Protein AF-A0A356V6Q8-F1 (afdb_monomer_lite)

Foldseek 3Di:
DVCVVVVHDPVVVVVVLVVLCVVQVHDDSVVSVVSCVVVVVDDDDDD

Radius of gyration: 11.8 Å; chains: 1; bounding box: 23×26×23 Å

Structure (mmCIF, N/CA/C/O backbone):
data_AF-A0A356V6Q8-F1
#
_entry.id   AF-A0A356V6Q8-F1
#
loop_
_atom_site.group_PDB
_atom_site.id
_atom_site.type_symbol
_atom_site.label_atom_id
_atom_site.label_alt_id
_atom_site.label_comp_id
_atom_site.label_asym_id
_atom_site.label_entity_id
_atom_site.label_seq_id
_atom_site.pdbx_PDB_ins_code
_atom_site.Cartn_x
_atom_site.Cartn_y
_atom_site.Cartn_z
_atom_site.occupancy
_atom_site.B_iso_or_equiv
_atom_site.auth_seq_id
_atom_site.auth_comp_id
_atom_site.auth_asym_id
_atom_site.auth_atom_id
_atom_site.pdbx_PDB_model_num
ATOM 1 N N . ASP A 1 1 ? 9.073 -7.808 -4.083 1.00 89.88 1 ASP A N 1
ATOM 2 C CA . ASP A 1 1 ? 8.088 -8.904 -4.222 1.00 89.88 1 ASP A CA 1
ATOM 3 C C . ASP A 1 1 ? 6.805 -8.465 -4.916 1.00 89.88 1 ASP A C 1
ATOM 5 O O . ASP A 1 1 ? 6.593 -8.903 -6.035 1.00 89.88 1 ASP A O 1
ATOM 9 N N . ILE A 1 2 ? 5.989 -7.566 -4.341 1.00 94.94 2 ILE A N 1
ATOM 10 C CA . ILE A 1 2 ? 4.708 -7.116 -4.948 1.00 94.94 2 ILE A CA 1
ATOM 11 C C . ILE A 1 2 ? 4.882 -6.630 -6.396 1.00 94.94 2 ILE A C 1
ATOM 13 O O . ILE A 1 2 ? 4.155 -7.065 -7.281 1.00 94.94 2 ILE A O 1
ATOM 17 N N . ALA A 1 3 ? 5.874 -5.767 -6.637 1.00 97.00 3 ALA A N 1
ATOM 18 C CA . ALA A 1 3 ? 6.193 -5.248 -7.967 1.00 97.00 3 ALA A CA 1
ATOM 19 C C . ALA A 1 3 ? 6.445 -6.376 -8.986 1.00 97.00 3 ALA A C 1
ATOM 21 O O . ALA A 1 3 ? 5.895 -6.353 -10.077 1.00 97.00 3 ALA A O 1
ATOM 22 N N . THR A 1 4 ? 7.196 -7.406 -8.593 1.00 97.44 4 THR A N 1
ATOM 23 C CA . THR A 1 4 ? 7.473 -8.587 -9.421 1.00 97.44 4 THR A CA 1
ATOM 24 C C . THR A 1 4 ? 6.224 -9.439 -9.649 1.00 97.44 4 THR A C 1
ATOM 26 O O . THR A 1 4 ? 5.979 -9.858 -10.771 1.00 97.44 4 THR A O 1
ATOM 29 N N . ILE A 1 5 ? 5.420 -9.678 -8.606 1.00 96.94 5 ILE A N 1
ATOM 30 C CA . ILE A 1 5 ? 4.188 -10.485 -8.691 1.00 96.94 5 ILE A CA 1
ATOM 31 C C . ILE A 1 5 ? 3.160 -9.836 -9.627 1.00 96.94 5 ILE A C 1
ATOM 33 O O . ILE A 1 5 ? 2.424 -10.538 -10.313 1.00 96.94 5 ILE A O 1
ATOM 37 N N . MET A 1 6 ? 3.104 -8.503 -9.645 1.00 95.62 6 MET A N 1
ATOM 38 C CA . MET A 1 6 ? 2.144 -7.736 -10.442 1.00 95.62 6 MET A CA 1
ATOM 39 C C . MET A 1 6 ? 2.687 -7.271 -11.801 1.00 95.62 6 MET A C 1
ATOM 41 O O . MET A 1 6 ? 1.941 -6.628 -12.532 1.00 95.62 6 MET A O 1
ATOM 45 N N . ASP A 1 7 ? 3.955 -7.552 -12.120 1.00 97.06 7 ASP A N 1
ATOM 46 C CA . ASP A 1 7 ? 4.664 -7.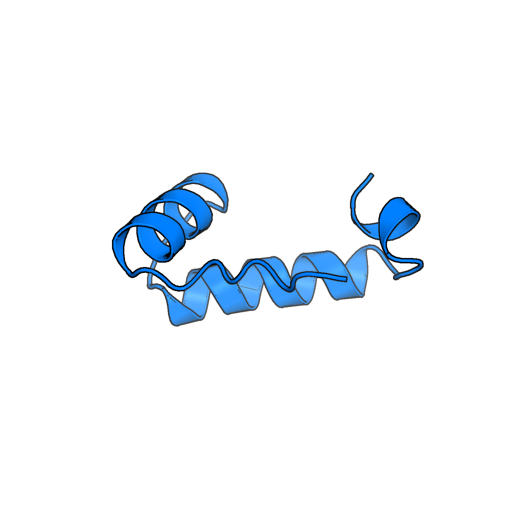020 -13.296 1.00 97.06 7 ASP A CA 1
ATOM 47 C C . ASP A 1 7 ? 4.607 -5.477 -13.397 1.00 97.06 7 ASP A C 1
ATOM 49 O O . ASP A 1 7 ? 4.254 -4.877 -14.411 1.00 97.06 7 ASP A O 1
ATOM 53 N N . LEU A 1 8 ? 4.918 -4.807 -12.282 1.00 97.00 8 LEU A N 1
ATOM 54 C CA . LEU A 1 8 ? 4.918 -3.349 -12.142 1.00 97.00 8 LEU A CA 1
ATOM 55 C C . LEU A 1 8 ? 6.284 -2.827 -11.684 1.00 97.00 8 LEU A C 1
ATOM 57 O O . LEU A 1 8 ? 7.101 -3.544 -11.113 1.00 97.00 8 LEU A O 1
ATOM 61 N N . THR A 1 9 ? 6.515 -1.523 -11.858 1.00 97.56 9 THR A N 1
ATOM 62 C CA . THR A 1 9 ? 7.706 -0.860 -11.300 1.00 97.56 9 THR A CA 1
ATOM 63 C C . THR A 1 9 ? 7.563 -0.615 -9.794 1.00 97.56 9 THR A C 1
ATOM 65 O O . THR A 1 9 ? 6.464 -0.333 -9.303 1.00 97.56 9 THR A O 1
ATOM 68 N N . SER A 1 10 ? 8.678 -0.634 -9.054 1.00 96.94 10 SER A N 1
ATOM 69 C CA . SER A 1 10 ? 8.689 -0.303 -7.618 1.00 96.94 10 SER A CA 1
ATOM 70 C C . SER A 1 10 ? 8.126 1.093 -7.337 1.00 96.94 10 SER A C 1
ATOM 72 O O . SER A 1 10 ? 7.330 1.254 -6.414 1.00 96.94 10 SER A O 1
ATOM 74 N N . ALA A 1 11 ? 8.441 2.077 -8.188 1.00 97.69 11 ALA A N 1
ATOM 75 C CA . ALA A 1 11 ? 7.924 3.441 -8.068 1.00 97.69 11 ALA A CA 1
ATOM 76 C C . ALA A 1 11 ? 6.387 3.497 -8.165 1.00 97.69 11 ALA A C 1
ATOM 78 O O . ALA A 1 11 ? 5.737 4.250 -7.436 1.00 97.69 11 ALA A O 1
ATOM 79 N N . THR A 1 12 ? 5.781 2.673 -9.029 1.00 97.81 12 THR A N 1
ATOM 80 C CA . THR A 1 12 ? 4.318 2.563 -9.127 1.00 97.81 12 THR A CA 1
ATOM 81 C C . THR A 1 12 ? 3.724 1.998 -7.839 1.00 97.81 12 THR A C 1
ATOM 83 O O . THR A 1 12 ? 2.738 2.545 -7.342 1.00 97.81 12 THR A O 1
ATOM 86 N N . VAL A 1 13 ? 4.312 0.940 -7.273 1.00 97.81 13 VAL A N 1
ATOM 87 C CA . VAL A 1 13 ? 3.829 0.336 -6.019 1.00 97.81 13 VAL A CA 1
ATOM 88 C C . VAL A 1 13 ? 3.938 1.331 -4.861 1.00 97.81 13 VAL A C 1
ATOM 90 O O . VAL A 1 13 ? 2.956 1.560 -4.156 1.00 97.81 13 VAL A O 1
ATOM 93 N N . GLU A 1 14 ? 5.084 1.995 -4.706 1.00 97.25 14 GLU A N 1
ATOM 94 C CA . GLU A 1 14 ? 5.311 3.004 -3.662 1.00 97.25 14 GLU A CA 1
ATOM 95 C C . GLU A 1 14 ? 4.318 4.164 -3.745 1.00 97.2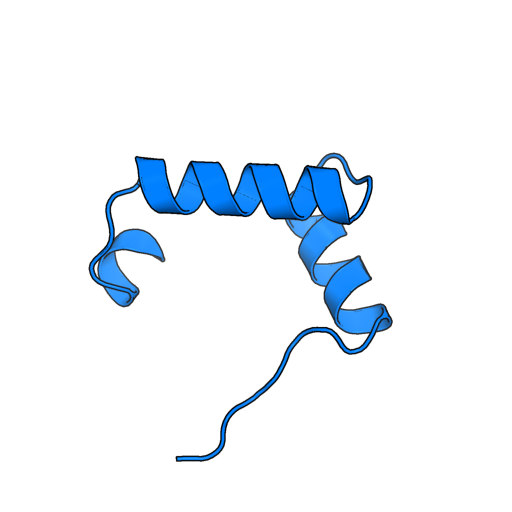5 14 GLU A C 1
ATOM 97 O O . GLU A 1 14 ? 3.752 4.577 -2.727 1.00 97.25 14 GLU A O 1
ATOM 102 N N . LYS A 1 15 ? 4.045 4.656 -4.961 1.00 97.94 15 LYS A N 1
ATOM 103 C CA . LYS A 1 15 ? 3.037 5.697 -5.185 1.00 97.94 15 LYS A CA 1
ATOM 104 C C . LYS A 1 15 ? 1.664 5.261 -4.666 1.00 97.94 15 LYS A C 1
ATOM 106 O O . LYS A 1 15 ? 1.025 6.040 -3.964 1.00 97.94 15 LYS A O 1
ATOM 111 N N . HIS A 1 16 ? 1.213 4.045 -4.972 1.00 97.88 16 HIS A N 1
ATOM 112 C CA . HIS A 1 16 ? -0.101 3.562 -4.529 1.00 97.88 16 HIS A CA 1
ATOM 113 C C . HIS A 1 16 ? -0.150 3.300 -3.021 1.00 97.88 16 HIS A C 1
ATOM 115 O O . HIS A 1 16 ? -1.141 3.647 -2.387 1.00 97.88 16 HIS A O 1
ATOM 121 N N . LEU A 1 17 ? 0.923 2.775 -2.418 1.00 97.62 17 LEU A N 1
ATOM 122 C CA . LEU A 1 17 ? 1.001 2.610 -0.963 1.00 97.62 17 LEU A CA 1
ATOM 123 C C . LEU A 1 17 ? 0.968 3.955 -0.227 1.00 97.62 17 LEU A C 1
ATOM 125 O O . LEU A 1 17 ? 0.362 4.061 0.838 1.00 97.62 17 LEU A O 1
ATOM 129 N N . ARG A 1 18 ? 1.590 5.003 -0.783 1.00 98.25 18 ARG A N 1
ATOM 130 C CA . ARG A 1 18 ? 1.463 6.369 -0.255 1.00 98.25 18 ARG A CA 1
ATOM 131 C C . ARG A 1 18 ? 0.025 6.880 -0.373 1.00 98.25 18 ARG A C 1
ATOM 133 O O . ARG A 1 18 ? -0.522 7.332 0.624 1.00 98.25 18 ARG A O 1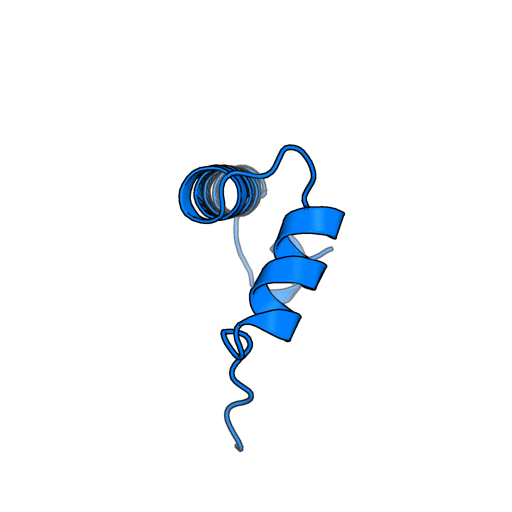
ATOM 140 N N . LEU A 1 19 ? -0.595 6.749 -1.546 1.00 98.19 19 LEU A N 1
ATOM 141 C CA . LEU A 1 19 ? -1.978 7.188 -1.760 1.00 98.19 19 LEU A CA 1
ATOM 142 C C . LEU A 1 19 ? -2.974 6.446 -0.856 1.00 98.19 19 LEU A C 1
ATOM 144 O O . LEU A 1 19 ? -3.895 7.066 -0.344 1.00 98.19 19 LEU A O 1
ATOM 148 N N . ALA A 1 20 ? -2.783 5.147 -0.611 1.00 97.88 20 ALA A N 1
ATOM 149 C CA . ALA A 1 20 ? -3.628 4.377 0.302 1.00 97.88 20 ALA A CA 1
ATOM 150 C C . ALA A 1 20 ? -3.5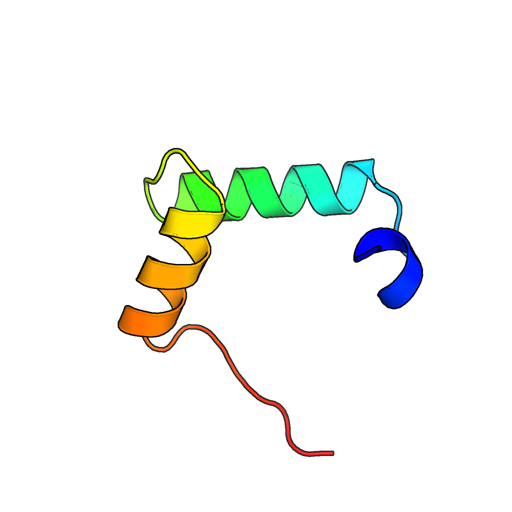25 4.882 1.749 1.00 97.88 20 ALA A C 1
ATOM 152 O O . ALA A 1 20 ? -4.534 4.979 2.441 1.00 97.88 20 ALA A O 1
ATOM 153 N N . ARG A 1 21 ? -2.314 5.238 2.196 1.00 98.50 21 ARG A N 1
ATOM 154 C CA . ARG A 1 21 ? -2.089 5.842 3.516 1.00 98.50 21 ARG A CA 1
ATOM 155 C C . ARG A 1 21 ? -2.740 7.216 3.643 1.00 98.50 21 ARG A C 1
ATOM 157 O O . ARG A 1 21 ? -3.410 7.468 4.636 1.00 98.50 21 ARG A O 1
ATOM 164 N N . GLU A 1 22 ? -2.599 8.058 2.622 1.00 98.38 22 GLU A N 1
ATOM 165 C CA . GLU A 1 22 ? -3.243 9.377 2.561 1.00 98.38 22 GLU A CA 1
ATOM 166 C C . GLU A 1 22 ? -4.774 9.262 2.551 1.00 98.38 22 GLU A C 1
ATOM 168 O O . GLU A 1 22 ? -5.448 9.935 3.322 1.00 98.38 22 GLU A O 1
ATOM 173 N N . ALA A 1 23 ? -5.332 8.367 1.733 1.00 98.00 23 ALA A N 1
ATOM 174 C CA . ALA A 1 23 ? -6.777 8.166 1.626 1.00 98.00 23 ALA A CA 1
ATOM 175 C C . ALA A 1 23 ? -7.405 7.612 2.914 1.00 98.00 23 ALA A C 1
ATOM 177 O O . ALA A 1 23 ? -8.563 7.896 3.213 1.00 98.00 23 ALA A O 1
ATOM 178 N N . LEU A 1 24 ? -6.649 6.809 3.668 1.00 97.69 24 LEU A N 1
ATOM 179 C CA . LEU A 1 24 ? -7.099 6.209 4.920 1.00 97.69 24 LEU A CA 1
ATOM 180 C C . LEU A 1 24 ? -6.673 6.996 6.160 1.00 97.69 24 LEU A C 1
ATOM 182 O O . LEU A 1 24 ? -7.048 6.578 7.254 1.00 97.69 24 LEU A O 1
ATOM 186 N N . ASP A 1 25 ? -5.949 8.106 6.011 1.00 98.00 25 ASP A N 1
ATOM 187 C CA . ASP A 1 25 ? -5.430 8.933 7.108 1.00 98.00 25 ASP A CA 1
ATOM 188 C C . ASP A 1 25 ? -4.639 8.107 8.144 1.00 98.00 25 ASP A C 1
ATOM 190 O O . ASP A 1 25 ? -5.020 7.972 9.308 1.00 98.00 25 ASP A O 1
ATOM 194 N N . VAL A 1 26 ? -3.582 7.432 7.676 1.00 98.31 26 VAL A N 1
ATOM 195 C CA . VAL A 1 26 ? -2.709 6.568 8.493 1.00 98.31 26 VAL A CA 1
ATOM 196 C C . VAL A 1 26 ? -1.237 6.716 8.102 1.00 98.31 26 VAL A C 1
ATOM 198 O O . VAL A 1 26 ? -0.905 7.043 6.965 1.00 98.31 26 VAL A O 1
ATOM 201 N N . GLU A 1 27 ? -0.321 6.412 9.021 1.00 97.81 27 GLU A N 1
ATOM 202 C CA . GLU A 1 27 ? 1.117 6.658 8.828 1.00 97.81 27 GLU A CA 1
ATOM 203 C C . GLU A 1 27 ? 1.855 5.473 8.195 1.00 97.81 27 GLU A C 1
ATOM 205 O O . GLU A 1 27 ? 2.795 5.646 7.410 1.00 97.81 27 GLU A O 1
ATOM 210 N N . THR A 1 28 ? 1.428 4.246 8.506 1.00 98.12 28 THR A N 1
ATOM 211 C CA . THR A 1 28 ? 2.110 3.016 8.075 1.00 98.12 28 THR A CA 1
ATOM 212 C C . THR A 1 28 ? 1.232 2.159 7.174 1.00 98.12 28 THR A C 1
ATOM 214 O O . THR A 1 28 ? 0.007 2.139 7.280 1.00 98.12 28 THR A O 1
ATOM 217 N N . THR A 1 29 ? 1.866 1.382 6.296 1.00 97.44 29 THR A N 1
ATOM 218 C CA . THR A 1 29 ? 1.153 0.431 5.432 1.00 97.44 29 THR A CA 1
ATOM 219 C C . THR A 1 29 ? 0.410 -0.628 6.250 1.00 97.44 29 THR A C 1
ATOM 221 O O . THR A 1 29 ? -0.681 -1.038 5.867 1.00 97.44 29 THR A O 1
ATOM 224 N N . ALA A 1 30 ? 0.944 -1.029 7.409 1.00 98.06 30 ALA A N 1
ATOM 225 C CA . ALA A 1 30 ? 0.275 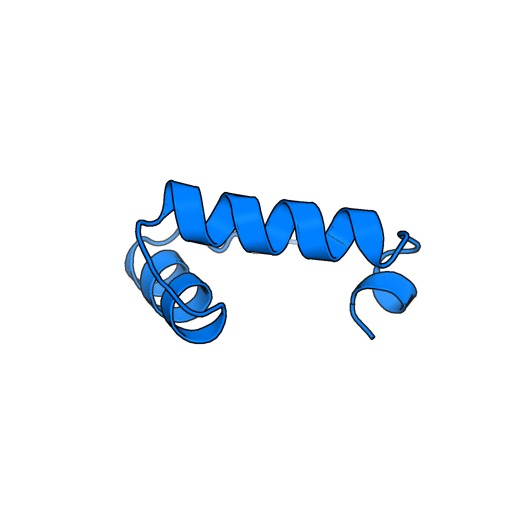-1.974 8.303 1.00 98.06 30 ALA A CA 1
ATOM 226 C C . ALA A 1 30 ? -1.066 -1.427 8.825 1.00 98.06 30 ALA A C 1
ATOM 228 O O . ALA A 1 30 ? -2.074 -2.132 8.792 1.00 98.06 30 ALA A O 1
ATOM 229 N N . GLN A 1 31 ? -1.105 -0.154 9.239 1.00 98.25 31 GLN A N 1
ATOM 230 C CA . GLN A 1 31 ? -2.350 0.510 9.638 1.00 98.25 31 GLN A CA 1
ATOM 231 C C . GLN A 1 31 ? -3.338 0.614 8.470 1.00 98.25 31 GLN A C 1
ATOM 233 O O . GLN A 1 31 ? -4.527 0.374 8.666 1.00 98.25 31 GLN A O 1
ATOM 238 N N . ALA A 1 32 ? -2.857 0.916 7.258 1.00 98.19 32 ALA A N 1
ATOM 239 C CA . ALA A 1 32 ? -3.702 0.977 6.063 1.00 98.19 32 ALA A CA 1
ATOM 240 C C . ALA A 1 32 ? -4.370 -0.376 5.777 1.00 98.19 32 ALA A C 1
ATOM 242 O O . ALA A 1 32 ? -5.579 -0.426 5.570 1.00 98.19 32 ALA A O 1
ATOM 243 N N . VAL A 1 33 ? -3.616 -1.478 5.853 1.00 97.06 33 VAL A N 1
ATOM 244 C CA . VAL A 1 33 ? -4.158 -2.836 5.671 1.00 97.06 33 VAL A CA 1
ATOM 245 C C . VAL A 1 33 ? -5.185 -3.176 6.754 1.00 97.06 33 VAL A C 1
ATOM 247 O O . VAL A 1 33 ? -6.266 -3.675 6.434 1.00 97.06 33 VAL A O 1
ATOM 250 N N . LEU A 1 34 ? -4.893 -2.871 8.024 1.00 97.75 34 LEU A N 1
ATOM 251 C CA . LEU A 1 34 ? -5.819 -3.115 9.134 1.00 97.75 34 LEU A CA 1
ATOM 252 C C . LEU A 1 34 ? -7.126 -2.323 8.967 1.00 97.75 34 LEU A C 1
ATOM 254 O O . LEU A 1 34 ? -8.213 -2.889 9.079 1.00 97.75 34 LEU A O 1
ATOM 258 N N . LYS A 1 35 ? -7.030 -1.024 8.661 1.00 97.81 35 LYS A N 1
ATOM 259 C CA . LYS A 1 35 ? -8.185 -0.129 8.507 1.00 97.81 35 LYS A CA 1
ATOM 260 C C . LYS A 1 35 ? -9.016 -0.484 7.272 1.00 97.81 35 LYS A C 1
ATOM 262 O O . LYS A 1 35 ? -10.234 -0.573 7.388 1.00 97.81 35 LYS A O 1
ATOM 267 N N . ALA A 1 36 ? -8.382 -0.776 6.134 1.00 97.44 36 ALA A N 1
ATOM 268 C CA . ALA A 1 36 ? -9.068 -1.248 4.928 1.00 97.44 36 ALA A CA 1
ATOM 269 C C . ALA A 1 36 ? -9.808 -2.575 5.167 1.00 97.44 36 ALA A C 1
ATOM 271 O O . ALA A 1 36 ? -10.936 -2.746 4.706 1.00 97.44 36 ALA A O 1
ATOM 272 N N . SER A 1 37 ? -9.210 -3.494 5.936 1.00 96.62 37 SER A N 1
ATOM 273 C CA . SER A 1 37 ? -9.862 -4.752 6.323 1.00 96.62 37 SER A CA 1
ATOM 274 C C . SER A 1 37 ? -11.087 -4.499 7.206 1.00 96.62 37 SER A C 1
ATOM 276 O O . SER A 1 37 ? -12.155 -5.042 6.939 1.00 96.62 37 SER A O 1
ATOM 278 N N . TYR A 1 38 ? -10.968 -3.621 8.210 1.00 97.00 38 TYR A N 1
ATOM 279 C CA . TYR A 1 38 ? -12.085 -3.250 9.088 1.00 97.00 38 TYR A CA 1
ATOM 280 C C . TYR A 1 38 ? -13.225 -2.548 8.330 1.00 97.00 38 TYR A C 1
ATOM 282 O O . TYR A 1 38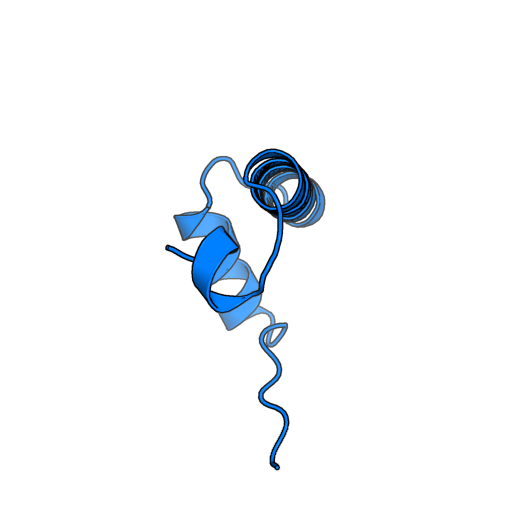 ? -14.397 -2.765 8.621 1.00 97.00 38 TYR A O 1
ATOM 290 N N . GLN A 1 39 ? -12.893 -1.747 7.315 1.00 97.06 39 GLN A N 1
ATOM 291 C CA . GLN A 1 39 ? -13.858 -1.047 6.459 1.00 97.06 39 GLN A CA 1
ATOM 292 C C . GLN A 1 39 ? -14.428 -1.913 5.321 1.00 97.06 39 GLN A C 1
ATOM 294 O O . GLN A 1 39 ? -15.186 -1.399 4.502 1.00 97.06 39 GLN A O 1
ATOM 299 N N . SER A 1 40 ? -14.091 -3.208 5.247 1.00 94.56 40 SER A N 1
ATOM 300 C CA . SER A 1 40 ? -14.506 -4.107 4.154 1.00 94.56 40 SER A CA 1
ATOM 301 C C . SER A 1 40 ? -14.101 -3.611 2.752 1.00 94.56 40 SER A C 1
ATOM 303 O O . SER A 1 40 ? -14.830 -3.797 1.782 1.00 94.56 40 SER A O 1
ATOM 305 N N . GLN A 1 41 ? -12.927 -2.980 2.639 1.00 93.31 41 GLN A N 1
ATOM 306 C CA . GLN A 1 41 ? -12.366 -2.446 1.386 1.00 93.31 41 GLN A CA 1
ATOM 307 C C . GLN A 1 41 ? -11.363 -3.394 0.700 1.00 93.31 41 GLN A C 1
ATOM 309 O O . GLN A 1 41 ? -10.739 -3.023 -0.293 1.00 93.31 41 GLN A O 1
ATOM 314 N N . ILE A 1 42 ? -11.183 -4.615 1.214 1.00 94.06 42 ILE A N 1
ATOM 315 C CA . ILE A 1 42 ? -10.388 -5.665 0.564 1.00 94.06 42 ILE A CA 1
ATOM 316 C C . ILE A 1 42 ? -11.343 -6.614 -0.161 1.00 94.06 42 ILE A C 1
ATOM 318 O O . ILE A 1 42 ? -12.064 -7.386 0.469 1.00 94.06 42 ILE A O 1
ATOM 322 N N . PHE A 1 43 ? -11.349 -6.549 -1.491 1.00 93.12 43 PHE A N 1
ATOM 323 C CA . PHE A 1 43 ? -12.261 -7.321 -2.333 1.00 93.12 43 PHE A CA 1
ATOM 324 C C . PHE A 1 43 ? -11.552 -8.542 -2.919 1.00 93.12 43 PHE A C 1
ATOM 326 O O . PHE A 1 43 ? -10.500 -8.416 -3.543 1.00 93.12 43 PHE A O 1
ATOM 333 N N . ILE A 1 44 ? -12.145 -9.724 -2.747 1.00 91.88 44 ILE A N 1
ATOM 334 C CA . ILE A 1 44 ? -11.669 -10.962 -3.372 1.00 91.88 44 ILE A CA 1
ATOM 335 C C . ILE A 1 44 ? -12.524 -11.217 -4.610 1.00 91.88 44 ILE A C 1
ATOM 337 O O . ILE A 1 44 ? -13.716 -11.510 -4.500 1.00 91.88 44 ILE A O 1
ATOM 341 N N . LEU A 1 45 ? -11.916 -11.113 -5.790 1.00 87.50 45 LEU A N 1
ATOM 342 C CA . LEU A 1 45 ? -12.538 -11.553 -7.034 1.00 87.50 45 LEU A CA 1
ATOM 343 C C . LEU A 1 45 ? -12.442 -13.081 -7.105 1.00 87.50 45 LEU A C 1
ATOM 345 O O . LEU A 1 45 ? -11.368 -13.648 -6.906 1.00 87.50 45 LEU A O 1
ATOM 349 N N . LYS A 1 46 ? -13.569 -13.754 -7.349 1.00 80.88 46 LYS A N 1
ATOM 350 C CA . LYS A 1 46 ? -13.559 -15.179 -7.698 1.00 80.88 46 LYS A CA 1
ATOM 351 C C . LYS A 1 46 ? -13.251 -15.300 -9.189 1.00 80.88 46 LYS A C 1
ATOM 353 O O . LYS A 1 46 ? -13.882 -14.602 -9.981 1.00 80.88 46 LYS A O 1
ATOM 358 N N . ASN A 1 47 ? -12.293 -16.161 -9.522 1.00 58.50 47 ASN A N 1
ATOM 359 C CA . ASN A 1 47 ? -12.018 -16.591 -10.894 1.00 58.50 47 ASN A CA 1
ATOM 360 C C . ASN A 1 47 ? -13.029 -17.642 -11.353 1.00 58.50 47 ASN A C 1
ATOM 362 O O . ASN A 1 47 ? -13.504 -18.409 -10.480 1.00 58.50 47 ASN A O 1
#

Sequence (47 aa):
DIATIMDLTSATVEKHLRLAREALDVETTAQAVLKASYQSQIFILKN

pLDDT: mean 95.53, std 6.33, range [58.5, 98.5]

Secondary structure (DSSP, 8-state):
-HHHHTT--HHHHHHHHHHHHHHHT-SSHHHHHHHHHHTT-------